Protein AF-A0A2M8P6M7-F1 (afdb_monomer)

Foldseek 3Di:
DVVCVQCVVDVPGDDDFDDPVCAAPVLLVQLLVCCQVVVDLDLVVSLQVQQVVPDPVSRHHPDPVSSVVSVVSSCCRRVVDDDDPDDDDDDDDDDPDDDPVDPDDDDQDFDDDPVDPPPDRPRPDD

Mean predicted aligned error: 7.1 Å

Radius of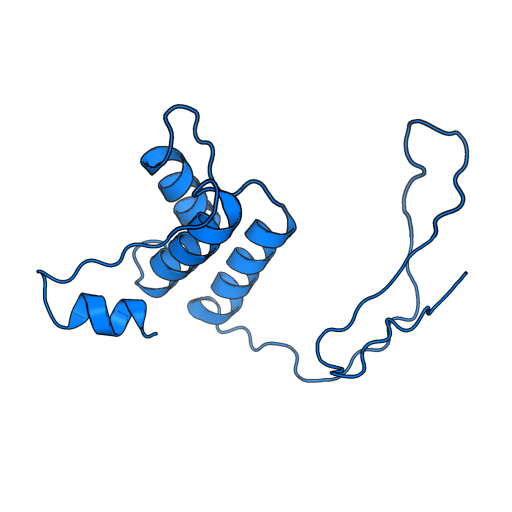 gyration: 19.15 Å; Cα contacts (8 Å, |Δi|>4): 108; chains: 1; bounding box: 36×40×53 Å

Secondary structure (DSSP, 8-state):
-HHHHHHHH-TT-------SSSSHHHHHHHHHHHHHTTS-SSHHHHHHHHHHHH-TT------HHHHHHHHHHHHHHTS-PPPP-S---------SS--TT-S----------SS--SS-------

Structure (mmCIF, N/CA/C/O backbone):
data_AF-A0A2M8P6M7-F1
#
_entry.id   AF-A0A2M8P6M7-F1
#
loop_
_atom_site.group_PDB
_atom_site.id
_atom_site.type_symbol
_atom_site.label_atom_id
_atom_site.label_alt_id
_atom_site.label_comp_id
_atom_site.label_asym_id
_atom_site.label_entity_id
_atom_site.label_seq_id
_atom_site.pdbx_PDB_ins_code
_atom_site.Cartn_x
_atom_site.Cartn_y
_atom_site.Cartn_z
_atom_site.occupancy
_atom_site.B_iso_or_equiv
_atom_site.auth_seq_id
_atom_site.auth_comp_id
_atom_site.auth_asym_id
_atom_site.auth_atom_id
_atom_site.pdbx_PDB_model_num
ATOM 1 N N . MET A 1 1 ? -8.102 -10.777 8.580 1.00 63.44 1 MET A N 1
ATOM 2 C CA . MET A 1 1 ? -9.281 -10.838 9.477 1.00 63.44 1 MET A CA 1
ATOM 3 C C . MET A 1 1 ? -8.879 -10.741 10.948 1.00 63.44 1 MET A C 1
ATOM 5 O O . MET A 1 1 ? -9.688 -10.278 11.738 1.00 63.44 1 MET A O 1
ATOM 9 N N . ASP A 1 2 ? -7.647 -11.097 11.322 1.00 89.81 2 ASP A N 1
ATOM 10 C CA . ASP A 1 2 ? -7.238 -11.190 12.736 1.00 89.81 2 ASP A CA 1
ATOM 11 C C . ASP A 1 2 ? -7.185 -9.840 13.455 1.00 89.81 2 ASP A C 1
ATOM 13 O O . ASP A 1 2 ? -7.662 -9.736 14.579 1.00 89.81 2 ASP A O 1
ATOM 17 N N . ILE A 1 3 ? -6.723 -8.783 12.774 1.00 94.50 3 ILE A N 1
ATOM 18 C CA . ILE A 1 3 ? -6.753 -7.408 13.307 1.00 94.50 3 ILE A CA 1
ATOM 19 C C . ILE A 1 3 ? -8.187 -7.002 13.673 1.00 94.50 3 ILE A C 1
ATOM 21 O O . ILE A 1 3 ? -8.421 -6.503 14.767 1.00 94.50 3 ILE A O 1
ATOM 25 N N . TYR A 1 4 ? -9.150 -7.246 12.777 1.00 93.75 4 TYR A N 1
ATOM 26 C CA . TYR A 1 4 ? -10.551 -6.905 13.024 1.00 93.75 4 TYR A CA 1
ATOM 27 C C . TYR A 1 4 ? -11.130 -7.721 14.174 1.00 93.75 4 TYR A C 1
ATOM 29 O O . TYR A 1 4 ? -11.680 -7.144 15.098 1.00 93.75 4 TYR A O 1
ATOM 37 N N . LYS A 1 5 ? -10.937 -9.046 14.170 1.00 95.69 5 LYS A N 1
ATOM 38 C CA . LYS A 1 5 ? -11.402 -9.915 15.260 1.00 95.69 5 LYS A CA 1
ATOM 39 C C . LYS A 1 5 ? -10.858 -9.463 16.618 1.00 95.69 5 LYS A C 1
ATOM 41 O O . LYS A 1 5 ? -11.622 -9.369 17.571 1.00 95.69 5 LYS A O 1
ATOM 46 N N . PHE A 1 6 ? -9.564 -9.148 16.694 1.00 97.06 6 PHE A N 1
ATOM 47 C CA . PHE A 1 6 ? -8.939 -8.671 17.924 1.00 97.06 6 PHE A CA 1
ATOM 48 C C . PHE A 1 6 ? -9.513 -7.321 18.370 1.00 97.06 6 PHE A C 1
ATOM 50 O O . PHE A 1 6 ? -9.892 -7.178 19.527 1.00 97.06 6 PHE A O 1
ATOM 57 N N . LEU A 1 7 ? -9.638 -6.347 17.464 1.00 96.38 7 LEU A N 1
ATOM 58 C CA . LEU A 1 7 ? -10.193 -5.029 17.792 1.00 96.38 7 LEU A CA 1
ATOM 59 C C . LEU A 1 7 ? -11.688 -5.086 18.152 1.00 96.38 7 LEU A C 1
ATOM 61 O O . LEU A 1 7 ? -12.132 -4.348 19.022 1.00 96.38 7 LEU A O 1
ATOM 65 N N . SER A 1 8 ? -12.460 -5.981 17.532 1.00 95.50 8 SER A N 1
ATOM 66 C CA . SER A 1 8 ? -13.889 -6.161 17.816 1.00 95.50 8 SER A CA 1
ATOM 67 C C . SER A 1 8 ? -14.168 -6.908 19.121 1.00 95.50 8 SER A C 1
ATOM 69 O O . SER A 1 8 ? -15.274 -6.803 19.640 1.00 95.50 8 SER A O 1
ATOM 71 N N . ALA A 1 9 ? -13.201 -7.651 19.665 1.00 97.31 9 ALA A N 1
ATOM 72 C CA . ALA A 1 9 ? -13.397 -8.415 20.897 1.00 97.31 9 ALA A CA 1
ATOM 73 C C . ALA A 1 9 ? -13.525 -7.527 22.150 1.00 97.31 9 ALA A C 1
ATOM 75 O O . ALA A 1 9 ? -14.130 -7.939 23.136 1.00 97.31 9 ALA A O 1
ATOM 76 N N . SER A 1 10 ? -12.953 -6.321 22.139 1.00 97.62 10 SER A N 1
ATOM 77 C CA . SER A 1 10 ? -13.067 -5.362 23.240 1.00 97.62 10 SER A CA 1
ATOM 78 C C . SER A 1 10 ? -12.702 -3.960 22.772 1.00 97.62 10 SER A C 1
ATOM 80 O O . SER A 1 10 ? -11.691 -3.769 22.103 1.00 97.62 10 SER A O 1
ATOM 82 N N . GLN A 1 11 ? -13.455 -2.954 23.220 1.00 95.62 11 GLN A N 1
ATOM 83 C CA . GLN A 1 11 ? -13.162 -1.544 22.935 1.00 95.62 11 GLN A CA 1
ATOM 84 C C . GLN A 1 11 ? -11.820 -1.071 23.529 1.00 95.62 11 GLN A C 1
ATOM 86 O O . GLN A 1 11 ? -11.288 -0.045 23.116 1.00 95.62 11 GLN A O 1
ATOM 91 N N . LYS A 1 12 ? -11.256 -1.818 24.489 1.00 97.31 12 LYS A N 1
ATOM 92 C CA . LYS A 1 12 ? -9.935 -1.537 25.074 1.00 97.31 12 LYS A CA 1
ATOM 93 C C . LYS A 1 12 ? -8.777 -2.111 24.252 1.00 97.31 12 LYS A C 1
ATOM 95 O O . LYS A 1 12 ? -7.624 -1.810 24.551 1.00 97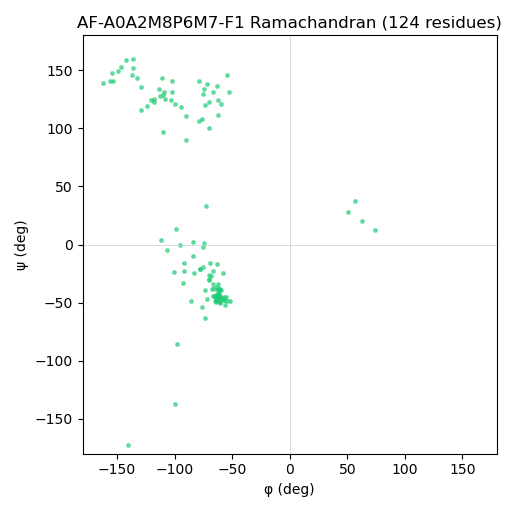.31 12 LYS A O 1
ATOM 100 N N . ASN A 1 13 ? -9.055 -2.950 23.255 1.00 97.94 13 ASN A N 1
ATOM 101 C CA . ASN A 1 13 ? -8.012 -3.599 22.473 1.00 97.94 13 ASN A CA 1
ATOM 102 C C . ASN A 1 13 ? -7.363 -2.607 21.505 1.00 97.94 13 ASN A C 1
ATOM 104 O O . ASN A 1 13 ? -8.038 -1.867 20.793 1.00 97.94 13 ASN A O 1
ATOM 108 N N . VAL A 1 14 ? -6.030 -2.625 21.455 1.00 97.12 14 VAL A N 1
ATOM 109 C CA . VAL A 1 14 ? -5.226 -1.744 20.601 1.00 97.12 14 VAL A CA 1
ATOM 110 C C . VAL A 1 14 ? -4.226 -2.580 19.814 1.00 97.12 14 VAL A C 1
ATOM 112 O O . VAL A 1 14 ? -3.573 -3.462 20.365 1.00 97.12 14 VAL A O 1
ATOM 115 N N . VAL A 1 15 ? -4.086 -2.286 18.520 1.00 97.00 15 VAL A N 1
ATOM 116 C CA . VAL A 1 15 ? -3.109 -2.932 17.635 1.00 97.00 15 VAL A CA 1
ATOM 117 C C . VAL A 1 15 ? -2.059 -1.913 17.214 1.00 97.00 15 VAL A C 1
ATOM 119 O O . VAL A 1 15 ? -2.392 -0.853 16.685 1.00 97.00 15 VAL A O 1
ATOM 122 N N . SER A 1 16 ? -0.785 -2.259 17.402 1.00 96.31 16 SER A N 1
ATOM 123 C CA . SER A 1 16 ? 0.350 -1.491 16.888 1.00 96.31 16 SER A CA 1
ATOM 124 C C . SER A 1 16 ? 0.927 -2.176 15.652 1.00 96.31 16 SER A C 1
ATOM 126 O O . SER A 1 16 ? 1.284 -3.351 15.693 1.00 96.31 16 SER A O 1
ATOM 128 N N . ILE A 1 17 ? 1.014 -1.445 14.539 1.00 96.56 17 ILE A N 1
ATOM 129 C CA . ILE A 1 17 ? 1.583 -1.931 13.277 1.00 96.56 17 ILE A CA 1
ATOM 130 C C . ILE A 1 17 ? 2.790 -1.064 12.959 1.00 96.56 17 ILE A C 1
ATOM 132 O O . ILE A 1 17 ? 2.659 0.149 12.796 1.00 96.56 17 ILE A O 1
ATOM 136 N N . HIS A 1 18 ? 3.960 -1.675 12.796 1.00 95.88 18 HIS A N 1
ATOM 137 C CA . HIS A 1 18 ? 5.177 -0.935 12.494 1.00 95.88 18 HIS A CA 1
ATOM 138 C C . HIS A 1 18 ? 6.007 -1.602 11.393 1.00 95.88 18 HIS A C 1
ATOM 140 O O . HIS A 1 18 ? 5.865 -2.770 11.049 1.00 95.88 18 HIS A O 1
ATOM 146 N N . CYS A 1 19 ? 6.860 -0.788 10.793 1.00 95.00 19 CYS A N 1
ATOM 147 C CA . CYS A 1 19 ? 8.010 -1.203 10.006 1.00 95.00 19 CYS A CA 1
ATOM 148 C C . CYS A 1 19 ? 9.139 -0.227 10.357 1.00 95.00 19 CYS A C 1
ATOM 150 O O . CYS A 1 19 ? 8.943 0.614 11.230 1.00 95.00 19 CYS A O 1
ATOM 152 N N . LEU A 1 20 ? 10.280 -0.273 9.666 1.00 93.31 20 LEU A N 1
ATOM 153 C CA . LEU A 1 20 ? 11.415 0.598 10.004 1.00 93.31 20 LEU A CA 1
ATOM 154 C C . LEU A 1 20 ? 11.036 2.091 10.095 1.00 93.31 20 LEU A C 1
ATOM 156 O O . LEU A 1 20 ? 11.348 2.748 11.074 1.00 93.31 20 LEU A O 1
ATOM 160 N N . ALA A 1 21 ? 10.317 2.611 9.097 1.00 91.81 21 ALA A N 1
ATOM 161 C CA . ALA A 1 21 ? 9.939 4.027 9.043 1.00 91.81 21 ALA A CA 1
ATOM 162 C C . ALA A 1 21 ? 8.452 4.287 9.338 1.00 91.81 21 ALA A C 1
ATOM 164 O O . ALA A 1 21 ? 8.012 5.430 9.288 1.00 91.81 21 ALA A O 1
ATOM 165 N N . GLY A 1 22 ? 7.631 3.247 9.517 1.00 92.44 22 GLY A N 1
ATOM 166 C CA . GLY A 1 22 ? 6.175 3.403 9.660 1.00 92.44 22 GLY A CA 1
ATOM 167 C C . GLY A 1 22 ? 5.460 4.007 8.434 1.00 92.44 22 GLY A C 1
ATOM 168 O O . GLY A 1 22 ? 4.377 4.563 8.579 1.00 92.44 22 GLY A O 1
ATOM 169 N N . LYS A 1 23 ? 6.066 3.956 7.231 1.00 94.00 23 LYS A N 1
ATOM 170 C CA . LYS A 1 23 ? 5.547 4.588 5.994 1.00 94.00 23 LYS A CA 1
ATOM 171 C C . LYS A 1 23 ? 4.794 3.615 5.094 1.00 94.00 23 LYS A C 1
ATOM 173 O O . LYS A 1 23 ? 3.577 3.512 5.156 1.00 94.00 23 LYS A O 1
ATOM 178 N N . GLY A 1 24 ? 5.539 2.913 4.240 1.00 96.69 24 GLY A N 1
ATOM 179 C CA . GLY A 1 24 ? 4.981 2.145 3.129 1.00 96.69 24 GLY A CA 1
ATOM 180 C C . GLY A 1 24 ? 4.284 0.864 3.573 1.00 96.69 24 GLY A C 1
ATOM 181 O O . GLY A 1 24 ? 3.076 0.734 3.411 1.00 96.69 24 GLY A O 1
ATOM 182 N N . ARG A 1 25 ? 5.032 -0.072 4.175 1.00 97.31 25 ARG A N 1
ATOM 183 C CA . ARG A 1 25 ? 4.505 -1.378 4.625 1.00 97.31 25 ARG A CA 1
ATOM 184 C C . ARG A 1 25 ? 3.402 -1.213 5.671 1.00 97.31 25 ARG A C 1
ATOM 186 O O . ARG A 1 25 ? 2.311 -1.738 5.494 1.00 97.31 25 ARG A O 1
ATOM 193 N N . THR A 1 26 ? 3.667 -0.405 6.697 1.00 97.25 26 THR A N 1
ATOM 194 C CA . THR A 1 26 ? 2.687 -0.054 7.736 1.00 97.25 26 THR A CA 1
ATOM 195 C C . THR A 1 26 ? 1.426 0.561 7.141 1.00 97.25 26 THR A C 1
ATOM 197 O O . THR A 1 26 ? 0.332 0.061 7.382 1.00 97.25 26 THR A O 1
ATOM 200 N N . GLY A 1 27 ? 1.573 1.591 6.302 1.00 97.50 27 GLY A N 1
ATOM 201 C CA . GLY A 1 27 ? 0.436 2.240 5.661 1.00 97.50 27 GLY A CA 1
ATOM 202 C C . GLY A 1 27 ? -0.346 1.312 4.742 1.00 97.50 27 GLY A C 1
ATOM 203 O O . GLY A 1 27 ? -1.563 1.412 4.694 1.00 97.50 27 GLY A O 1
ATOM 204 N N . THR A 1 28 ? 0.320 0.371 4.068 1.00 98.12 28 THR A N 1
ATOM 205 C CA . THR A 1 28 ? -0.345 -0.627 3.214 1.00 98.12 28 THR A CA 1
ATOM 206 C C . THR A 1 28 ? -1.310 -1.479 4.031 1.00 98.12 28 THR A C 1
ATOM 208 O O . THR A 1 28 ? -2.481 -1.580 3.675 1.00 98.12 28 THR A O 1
ATOM 211 N N . VAL A 1 29 ? -0.850 -2.032 5.158 1.00 97.69 29 VAL A N 1
ATOM 212 C CA . VAL A 1 29 ? -1.694 -2.856 6.037 1.00 97.69 29 VAL A CA 1
ATOM 213 C C . VAL A 1 29 ? -2.827 -2.027 6.642 1.00 97.69 29 VAL A C 1
ATOM 215 O O . VAL A 1 29 ? -3.974 -2.466 6.620 1.00 97.69 29 VAL A O 1
ATOM 218 N N . ILE A 1 30 ? -2.533 -0.814 7.124 1.00 97.50 30 ILE A N 1
ATOM 219 C CA . ILE A 1 30 ? -3.543 0.077 7.714 1.00 97.50 30 ILE A CA 1
ATOM 220 C C . ILE A 1 30 ? -4.609 0.465 6.682 1.00 97.50 30 ILE A C 1
ATOM 222 O O . ILE A 1 30 ? -5.792 0.382 6.986 1.00 97.50 30 ILE A O 1
ATOM 226 N N . CYS A 1 31 ? -4.230 0.829 5.454 1.00 97.88 31 CYS A N 1
ATOM 227 C CA . CYS A 1 31 ? -5.195 1.179 4.407 1.00 97.88 31 CYS A CA 1
ATOM 228 C C . CYS A 1 31 ? -6.086 -0.013 4.036 1.00 97.88 31 CYS A C 1
ATOM 230 O O . CYS A 1 31 ? -7.298 0.149 3.928 1.00 97.88 31 CYS A O 1
ATOM 232 N N . CYS A 1 32 ? -5.518 -1.217 3.894 1.00 97.31 32 CYS A N 1
ATOM 233 C CA . CYS A 1 32 ? -6.316 -2.424 3.667 1.00 97.31 32 CYS A CA 1
ATOM 234 C C . CYS A 1 32 ? -7.264 -2.707 4.839 1.00 97.31 32 CYS A C 1
ATOM 236 O O . CYS A 1 32 ? -8.407 -3.088 4.611 1.00 97.31 32 CYS A O 1
ATOM 238 N N . TYR A 1 33 ? -6.827 -2.492 6.084 1.00 96.88 33 TYR A N 1
ATOM 239 C CA . TYR A 1 33 ? -7.693 -2.638 7.252 1.00 96.88 33 TYR A CA 1
ATOM 240 C C . TYR A 1 33 ? -8.847 -1.630 7.243 1.00 96.88 33 TYR A C 1
ATOM 242 O O . TYR A 1 33 ? -9.986 -2.025 7.446 1.00 96.88 33 TYR A O 1
ATOM 250 N N . LEU A 1 34 ? -8.571 -0.358 6.954 1.00 96.19 34 LEU A N 1
ATOM 251 C CA . LEU A 1 34 ? -9.585 0.694 6.900 1.00 96.19 34 LEU A CA 1
ATOM 252 C C . LEU A 1 34 ? -10.661 0.431 5.833 1.00 96.19 34 LEU A C 1
ATOM 254 O O . LEU A 1 34 ? -11.843 0.687 6.065 1.00 96.19 34 LEU A O 1
ATOM 258 N N . LEU A 1 35 ? -10.247 -0.108 4.682 1.00 95.94 35 LEU A N 1
ATOM 259 C CA . LEU A 1 35 ? -11.155 -0.618 3.654 1.00 95.94 35 LEU A CA 1
ATOM 260 C C . LEU A 1 35 ? -11.950 -1.816 4.183 1.00 95.94 35 LEU A C 1
ATOM 262 O O . LEU A 1 35 ? -13.171 -1.860 4.088 1.00 95.94 35 LEU A O 1
ATOM 266 N N . PHE A 1 36 ? -11.259 -2.790 4.771 1.00 95.12 36 PHE A N 1
ATOM 267 C CA . PHE A 1 36 ? -11.869 -4.009 5.287 1.00 95.12 36 PHE A CA 1
ATOM 268 C C . PHE A 1 36 ? -12.967 -3.726 6.322 1.00 95.12 36 PHE A C 1
ATOM 270 O O . PHE A 1 36 ? -14.044 -4.315 6.253 1.00 95.12 36 PHE A O 1
ATOM 277 N N . SER A 1 37 ? -12.698 -2.816 7.260 1.00 93.88 37 SER A N 1
ATOM 278 C CA . SER A 1 37 ? -13.603 -2.435 8.345 1.00 93.88 37 SER A CA 1
ATOM 279 C C . SER A 1 37 ? -14.755 -1.532 7.897 1.00 93.88 37 SER A C 1
ATOM 281 O O . SER A 1 37 ? -15.571 -1.151 8.729 1.00 93.88 37 SER A O 1
ATOM 283 N N . GLY A 1 38 ? -14.810 -1.150 6.617 1.00 92.94 38 GLY A N 1
ATOM 284 C CA . GLY A 1 38 ? -15.859 -0.290 6.073 1.00 92.94 38 GLY A CA 1
ATOM 285 C C . GLY A 1 38 ? -15.749 1.185 6.465 1.00 92.94 38 GLY A C 1
ATOM 286 O O . GLY A 1 38 ? -16.695 1.926 6.227 1.00 92.94 38 GLY A O 1
ATOM 287 N N . LEU A 1 39 ? -14.621 1.636 7.038 1.00 94.50 39 LEU A N 1
ATOM 288 C CA . LEU A 1 39 ? -14.437 3.062 7.357 1.00 94.50 39 LEU A CA 1
ATOM 289 C C . LEU A 1 39 ? -14.273 3.911 6.090 1.00 94.50 39 LEU A C 1
ATOM 291 O O . LEU A 1 39 ? -14.651 5.078 6.081 1.00 94.50 39 LEU A O 1
ATOM 295 N N . PHE A 1 40 ? -13.716 3.328 5.027 1.00 96.25 40 PHE A N 1
ATOM 296 C CA . PHE A 1 40 ? -13.642 3.946 3.707 1.00 96.25 40 PHE A CA 1
ATOM 297 C C . PHE A 1 40 ? -14.094 2.954 2.639 1.00 96.25 40 PHE A C 1
ATOM 299 O O . PHE A 1 40 ? -13.802 1.761 2.732 1.00 96.25 40 PHE A O 1
ATOM 306 N N . ALA A 1 41 ? -14.783 3.462 1.618 1.00 9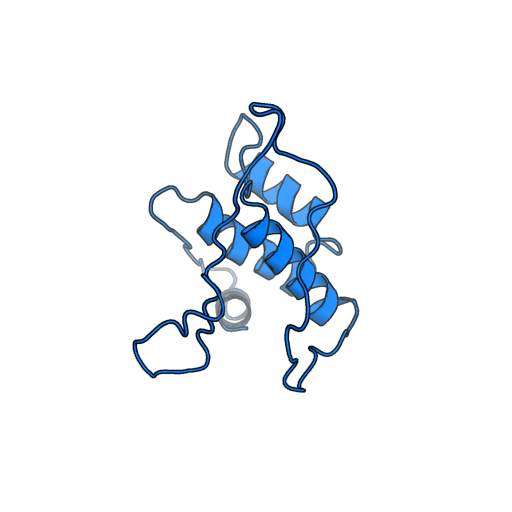1.50 41 ALA A N 1
ATOM 307 C CA . ALA A 1 41 ? -15.290 2.667 0.501 1.00 91.50 41 ALA A CA 1
ATOM 308 C C . ALA A 1 41 ? -14.311 2.595 -0.684 1.00 91.50 41 ALA A C 1
ATOM 310 O O . ALA A 1 41 ? -14.466 1.742 -1.558 1.00 91.50 41 ALA A O 1
ATOM 311 N N . ASP A 1 42 ? -13.306 3.477 -0.719 1.00 95.62 42 ASP A N 1
ATOM 312 C CA . ASP A 1 42 ? -12.347 3.566 -1.812 1.00 95.62 42 ASP A CA 1
ATOM 313 C C . ASP A 1 42 ? -10.896 3.719 -1.330 1.00 95.62 42 ASP A C 1
ATOM 315 O O . ASP A 1 42 ? -10.583 4.237 -0.250 1.00 95.62 42 ASP A O 1
ATOM 319 N N . LYS A 1 43 ? -9.991 3.234 -2.177 1.00 96.81 43 LYS A N 1
ATOM 320 C CA . LYS A 1 43 ? -8.549 3.183 -1.946 1.00 96.81 43 LYS A CA 1
ATOM 321 C C . LYS A 1 43 ? -7.934 4.572 -1.737 1.00 96.81 43 LYS A C 1
ATOM 323 O O . LYS A 1 43 ? -7.009 4.692 -0.934 1.00 96.81 43 LYS A O 1
ATOM 328 N N . GLU A 1 44 ? -8.377 5.598 -2.464 1.00 97.44 44 GLU A N 1
ATOM 329 C CA . GLU A 1 44 ? -7.756 6.928 -2.393 1.00 97.44 44 GLU A CA 1
ATOM 330 C C . GLU A 1 44 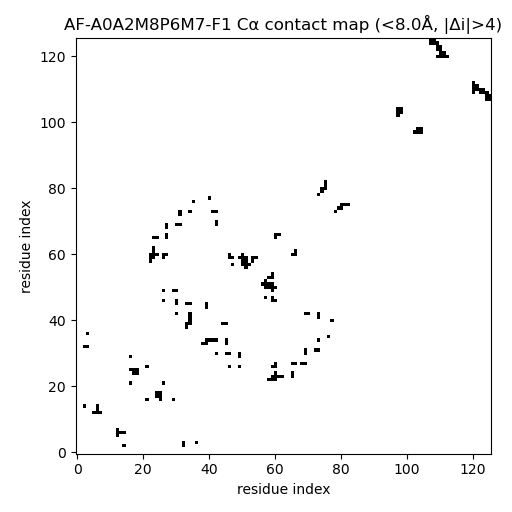? -8.111 7.641 -1.084 1.00 97.44 44 GLU A C 1
ATOM 332 O O . GLU A 1 44 ? -7.221 8.207 -0.445 1.00 97.44 44 GLU A O 1
ATOM 337 N N . SER A 1 45 ? -9.352 7.513 -0.612 1.00 97.44 45 SER A N 1
ATOM 338 C CA . SER A 1 45 ? -9.775 8.031 0.693 1.00 97.44 45 SER A CA 1
ATOM 339 C C . SER A 1 45 ? -8.987 7.401 1.844 1.00 97.44 45 SER A C 1
ATOM 341 O O . SER A 1 45 ? -8.461 8.120 2.697 1.00 97.44 45 SER A O 1
ATOM 343 N N . ALA A 1 46 ? -8.809 6.074 1.837 1.00 97.88 46 ALA A N 1
ATOM 344 C CA . ALA A 1 46 ? -8.014 5.378 2.854 1.00 97.88 46 ALA A CA 1
ATOM 345 C C . ALA A 1 46 ? -6.535 5.821 2.845 1.00 97.88 46 ALA A C 1
ATOM 347 O O . ALA A 1 46 ? -5.938 6.058 3.900 1.00 97.88 46 ALA A O 1
ATOM 348 N N . LEU A 1 47 ? -5.949 5.972 1.651 1.00 98.06 47 LEU A N 1
ATOM 349 C CA . LEU A 1 47 ? -4.571 6.434 1.468 1.00 98.06 47 LEU A CA 1
ATOM 350 C C . LEU A 1 47 ? -4.366 7.862 1.974 1.00 98.06 47 LEU A C 1
ATOM 352 O O . LEU A 1 47 ? -3.383 8.124 2.674 1.00 98.06 47 LEU A O 1
ATOM 356 N N . ASN A 1 48 ? -5.280 8.768 1.625 1.00 97.31 48 ASN A N 1
ATOM 357 C CA . ASN A 1 48 ? -5.220 10.159 2.048 1.00 97.31 48 ASN A CA 1
ATOM 358 C C . ASN A 1 48 ? -5.406 10.277 3.565 1.00 97.31 48 ASN A C 1
ATOM 360 O O . ASN A 1 48 ? -4.619 10.942 4.233 1.00 97.31 48 ASN A O 1
ATOM 364 N N . PHE A 1 49 ? -6.376 9.559 4.135 1.00 97.75 49 PHE A N 1
ATOM 365 C CA . PHE A 1 49 ? -6.588 9.538 5.580 1.00 97.75 49 PHE A CA 1
ATOM 366 C C . PHE A 1 49 ? -5.338 9.082 6.341 1.00 97.75 49 PHE A C 1
ATOM 368 O O . PHE A 1 49 ? -4.900 9.754 7.277 1.00 97.75 49 PHE A O 1
ATOM 375 N N . PHE A 1 50 ? -4.715 7.976 5.916 1.00 97.69 50 PHE A N 1
ATOM 376 C CA . PHE A 1 50 ? -3.477 7.506 6.536 1.00 97.69 50 PHE A CA 1
ATOM 377 C C . PHE A 1 50 ? -2.360 8.553 6.435 1.00 97.69 50 PHE A C 1
ATOM 379 O O . PHE A 1 50 ? -1.685 8.832 7.425 1.00 97.69 50 PHE A O 1
ATOM 386 N N . ALA A 1 51 ? -2.170 9.147 5.255 1.00 97.00 51 ALA A N 1
ATOM 387 C CA . ALA A 1 51 ? -1.131 10.138 5.005 1.00 97.00 51 ALA A CA 1
ATOM 388 C C . ALA A 1 51 ? -1.274 11.387 5.896 1.00 97.00 51 ALA A C 1
ATOM 390 O O . ALA A 1 51 ? -0.283 11.809 6.509 1.00 97.00 51 ALA A O 1
ATOM 391 N N . MET A 1 52 ? -2.503 11.901 6.028 1.00 96.69 52 MET A N 1
ATOM 392 C CA . MET A 1 52 ? -2.839 13.050 6.871 1.00 96.69 52 MET A CA 1
ATOM 393 C C . MET A 1 52 ? -2.656 12.726 8.352 1.00 96.69 52 MET A C 1
ATOM 395 O O . MET A 1 52 ? -2.073 13.507 9.100 1.00 96.69 52 MET A O 1
ATOM 399 N N . ARG A 1 53 ? -3.119 11.549 8.796 1.00 95.69 53 ARG A N 1
ATOM 400 C CA . ARG A 1 53 ? -3.062 11.182 10.217 1.00 95.69 53 ARG A CA 1
ATOM 401 C C . ARG A 1 53 ? -1.641 10.915 10.698 1.00 95.69 53 ARG A C 1
ATOM 403 O O . ARG A 1 53 ? -1.338 11.131 11.870 1.00 95.69 53 ARG A O 1
ATOM 410 N N . ARG A 1 54 ? -0.789 10.424 9.802 1.00 94.12 54 ARG A N 1
ATOM 411 C CA . ARG A 1 54 ? 0.559 9.957 10.114 1.00 94.12 54 ARG A CA 1
ATOM 412 C C . ARG A 1 54 ? 1.632 11.038 9.967 1.00 94.12 54 ARG A C 1
ATOM 414 O O . ARG A 1 54 ? 2.700 10.894 10.555 1.00 94.12 54 ARG A O 1
ATOM 421 N N . SER A 1 55 ? 1.408 12.096 9.184 1.00 91.38 55 SER A N 1
ATOM 422 C CA . SER A 1 55 ? 2.424 13.138 8.966 1.00 91.38 55 SER A CA 1
ATOM 423 C C . SER A 1 55 ? 1.834 14.497 8.591 1.00 91.38 55 SER A C 1
ATOM 425 O O . SER A 1 55 ? 0.856 14.570 7.855 1.00 91.38 55 SER A O 1
ATOM 427 N N . ARG A 1 56 ? 2.506 15.583 9.001 1.00 85.75 56 ARG A N 1
ATOM 428 C CA . ARG A 1 56 ? 2.102 16.969 8.684 1.00 85.75 56 ARG A CA 1
ATOM 429 C C . ARG A 1 56 ? 2.208 17.317 7.193 1.00 85.75 56 ARG A C 1
ATOM 431 O O . ARG A 1 56 ? 1.527 18.222 6.736 1.00 85.75 56 ARG A O 1
ATOM 438 N N . HIS A 1 57 ? 3.040 16.594 6.441 1.00 88.12 57 HIS A N 1
ATOM 439 C CA . HIS A 1 57 ? 3.288 16.827 5.010 1.00 88.12 57 HIS A CA 1
ATOM 440 C C . HIS A 1 57 ? 2.493 15.890 4.086 1.00 88.12 57 HIS A C 1
ATOM 442 O O . HIS A 1 57 ? 2.813 15.771 2.906 1.00 88.12 57 HIS A O 1
ATOM 448 N N . ASN A 1 58 ? 1.490 15.181 4.615 1.00 85.31 58 ASN A N 1
ATOM 449 C CA . ASN A 1 58 ? 0.683 14.213 3.868 1.00 85.31 58 ASN A CA 1
ATOM 450 C C . ASN A 1 58 ? 1.509 13.087 3.196 1.00 85.31 58 ASN A C 1
ATOM 452 O O . ASN A 1 58 ? 1.236 12.621 2.089 1.00 85.31 58 ASN A O 1
ATOM 456 N N . TRP A 1 59 ? 2.561 12.626 3.873 1.00 89.31 59 TRP A N 1
ATOM 457 C CA . TRP A 1 59 ? 3.430 11.531 3.449 1.00 89.31 59 TRP A CA 1
ATOM 458 C C . TRP A 1 59 ? 2.933 10.172 3.954 1.00 89.31 59 TRP A C 1
ATOM 460 O O . TRP A 1 59 ? 3.348 9.660 5.000 1.00 89.31 59 TRP A O 1
ATOM 470 N N . GLY A 1 60 ? 2.094 9.534 3.143 1.00 93.94 60 GLY A N 1
ATOM 471 C CA . GLY A 1 60 ? 1.628 8.164 3.356 1.00 93.94 60 GLY A CA 1
ATOM 472 C C . GLY A 1 60 ? 2.373 7.128 2.515 1.00 93.94 60 GLY A C 1
ATOM 473 O O . GLY A 1 60 ? 3.599 7.152 2.369 1.00 93.94 60 GLY A O 1
ATOM 474 N N . VAL A 1 61 ? 1.607 6.199 1.948 1.00 96.88 61 VAL A N 1
ATOM 475 C CA . VAL A 1 61 ? 2.109 5.164 1.040 1.00 96.88 61 VAL A CA 1
ATOM 476 C C . VAL A 1 61 ? 2.372 5.777 -0.337 1.00 96.88 61 VAL A C 1
ATOM 478 O O . VAL A 1 61 ? 1.444 6.101 -1.081 1.00 96.88 61 VAL A O 1
ATOM 481 N N . THR A 1 62 ? 3.650 5.933 -0.678 1.00 94.88 62 THR A N 1
ATOM 482 C CA . THR A 1 62 ? 4.094 6.526 -1.951 1.00 94.88 62 THR A CA 1
ATOM 483 C C . THR A 1 62 ? 4.522 5.483 -2.980 1.00 94.88 62 THR A C 1
ATOM 485 O O . THR A 1 62 ? 4.471 5.755 -4.174 1.00 94.88 62 THR A O 1
ATOM 488 N N . GLY A 1 63 ? 4.927 4.284 -2.544 1.00 96.31 63 GLY A N 1
ATOM 489 C CA . GLY A 1 63 ? 5.389 3.229 -3.444 1.00 96.31 63 GLY A CA 1
ATOM 490 C C . GLY A 1 63 ? 4.277 2.779 -4.403 1.00 96.31 63 GLY A C 1
ATOM 491 O O . GLY A 1 63 ? 3.217 2.359 -3.927 1.00 96.31 63 GLY A O 1
ATOM 492 N N . PRO A 1 64 ? 4.482 2.815 -5.733 1.00 96.75 64 PRO A N 1
ATOM 493 C CA . PRO A 1 64 ? 3.430 2.482 -6.694 1.00 96.75 64 PRO A CA 1
ATOM 494 C C . PRO A 1 64 ? 2.969 1.024 -6.577 1.00 96.75 64 PRO A C 1
ATOM 496 O O . PRO A 1 64 ? 1.776 0.751 -6.685 1.00 96.75 64 PRO A O 1
ATOM 499 N N . SER A 1 65 ? 3.880 0.088 -6.285 1.00 97.12 65 SER A N 1
ATOM 500 C CA . SER A 1 65 ? 3.543 -1.319 -6.025 1.00 97.12 65 SER A CA 1
ATOM 501 C C . SER A 1 65 ? 2.674 -1.483 -4.775 1.00 97.12 65 SER A C 1
ATOM 503 O O . SER A 1 65 ? 1.665 -2.179 -4.815 1.00 97.12 65 SER A O 1
ATOM 505 N N . GLN A 1 66 ? 2.997 -0.781 -3.688 1.00 97.88 66 GLN A N 1
ATOM 506 C CA . GLN A 1 66 ? 2.206 -0.789 -2.453 1.00 97.88 66 GLN A CA 1
ATOM 507 C C . GLN A 1 66 ? 0.796 -0.230 -2.688 1.00 97.88 66 GLN A C 1
ATOM 509 O O . GLN A 1 66 ? -0.190 -0.880 -2.350 1.00 97.88 66 GLN A O 1
ATOM 514 N N . ARG A 1 67 ? 0.682 0.928 -3.355 1.00 98.19 67 ARG A N 1
ATOM 515 C CA . ARG A 1 67 ? -0.616 1.521 -3.732 1.00 98.19 67 ARG A CA 1
ATOM 516 C C . ARG A 1 67 ? -1.430 0.592 -4.636 1.00 98.19 67 ARG A C 1
ATOM 518 O O . ARG A 1 67 ? -2.643 0.485 -4.468 1.00 98.19 67 ARG A O 1
ATOM 525 N N . ARG A 1 68 ? -0.774 -0.105 -5.571 1.00 97.62 68 ARG A N 1
ATOM 526 C CA . ARG A 1 68 ? -1.408 -1.110 -6.438 1.00 97.62 68 ARG A CA 1
ATOM 527 C C . ARG A 1 68 ? -2.012 -2.252 -5.623 1.00 97.62 68 ARG A C 1
ATOM 529 O O . ARG A 1 68 ? -3.162 -2.598 -5.864 1.00 97.62 68 ARG A O 1
ATOM 536 N N . TYR A 1 69 ? -1.286 -2.783 -4.639 1.00 97.19 69 TYR A N 1
ATOM 537 C CA . TYR A 1 69 ? -1.787 -3.853 -3.769 1.00 97.19 69 TYR A CA 1
ATOM 538 C C . TYR A 1 69 ? -3.017 -3.436 -2.954 1.00 97.19 69 TYR A C 1
ATOM 540 O O . TYR A 1 69 ? -3.960 -4.214 -2.846 1.00 97.19 69 TYR A O 1
ATOM 548 N N . ILE A 1 70 ? -3.061 -2.200 -2.451 1.00 97.94 70 ILE A N 1
ATOM 549 C CA . ILE A 1 70 ? -4.257 -1.676 -1.764 1.00 97.94 70 ILE A CA 1
ATOM 550 C C . ILE A 1 70 ? -5.439 -1.607 -2.747 1.00 97.94 70 ILE A C 1
ATOM 552 O O . ILE A 1 70 ? -6.561 -1.965 -2.403 1.00 97.94 70 ILE A O 1
ATOM 556 N N . GLY A 1 71 ? -5.191 -1.223 -4.003 1.00 97.31 71 GLY A N 1
ATOM 557 C CA . GLY A 1 71 ? -6.210 -1.254 -5.057 1.00 97.31 71 GLY A CA 1
ATOM 558 C C . GLY A 1 71 ? -6.681 -2.667 -5.418 1.00 97.31 71 GLY A C 1
ATOM 559 O O . GLY A 1 71 ? -7.865 -2.877 -5.664 1.00 97.31 71 GLY A O 1
ATOM 560 N N . TYR A 1 72 ? -5.789 -3.660 -5.420 1.00 96.38 72 TYR A N 1
ATOM 561 C CA . TYR A 1 72 ? -6.189 -5.062 -5.561 1.00 96.38 72 TYR A CA 1
ATOM 562 C C . TYR A 1 72 ? -7.087 -5.495 -4.404 1.00 96.38 72 TYR A C 1
ATOM 564 O O . TYR A 1 72 ? -8.124 -6.112 -4.642 1.00 96.38 72 TYR A O 1
ATOM 572 N N . PHE A 1 73 ? -6.735 -5.111 -3.177 1.00 96.25 73 PHE A N 1
ATOM 573 C CA . PHE A 1 73 ? -7.542 -5.396 -1.999 1.00 96.25 73 PHE A CA 1
ATOM 574 C C . PHE A 1 73 ? -8.944 -4.777 -2.094 1.00 96.25 73 PHE A C 1
ATOM 576 O O . PHE A 1 73 ? -9.924 -5.486 -1.894 1.00 96.25 73 PHE A O 1
ATOM 583 N N . GLU A 1 74 ? -9.059 -3.502 -2.484 1.00 96.12 74 GLU A N 1
ATOM 584 C CA . GLU A 1 74 ? -10.349 -2.841 -2.743 1.00 96.12 74 GLU A CA 1
ATOM 585 C C . GLU A 1 74 ? -11.193 -3.629 -3.760 1.00 96.12 74 GLU A C 1
ATOM 587 O O . GLU A 1 74 ? -12.366 -3.918 -3.519 1.00 96.12 74 GLU A O 1
ATOM 592 N N . ARG A 1 75 ? -10.596 -4.024 -4.893 1.00 95.00 75 ARG A N 1
ATOM 593 C CA . ARG A 1 75 ? -11.300 -4.778 -5.942 1.00 95.00 75 ARG A CA 1
ATOM 594 C C . ARG A 1 75 ? -11.811 -6.130 -5.445 1.00 95.00 75 ARG A C 1
ATOM 596 O O . ARG A 1 75 ? -12.933 -6.509 -5.768 1.00 95.00 75 ARG A O 1
ATOM 603 N N . ILE A 1 76 ? -11.003 -6.853 -4.678 1.00 93.81 76 ILE A N 1
ATOM 604 C CA . ILE A 1 76 ? -11.374 -8.176 -4.167 1.00 93.81 76 ILE A CA 1
ATOM 605 C C . ILE A 1 76 ? -12.432 -8.048 -3.068 1.00 93.81 76 ILE A C 1
ATOM 607 O O . ILE A 1 76 ? -13.440 -8.753 -3.088 1.00 93.81 76 ILE A O 1
ATOM 611 N N . TRP A 1 77 ? -12.221 -7.139 -2.116 1.00 90.31 77 TRP A N 1
ATOM 612 C CA . TRP A 1 77 ? -13.067 -7.023 -0.934 1.00 90.31 77 TRP A CA 1
ATOM 613 C C . TRP A 1 77 ? -14.404 -6.343 -1.232 1.00 90.31 77 TRP A C 1
ATOM 615 O O . TRP A 1 77 ? -15.454 -6.929 -0.970 1.00 90.31 77 TRP A O 1
ATOM 625 N N . PHE A 1 78 ? -14.374 -5.145 -1.823 1.00 86.50 78 PHE A N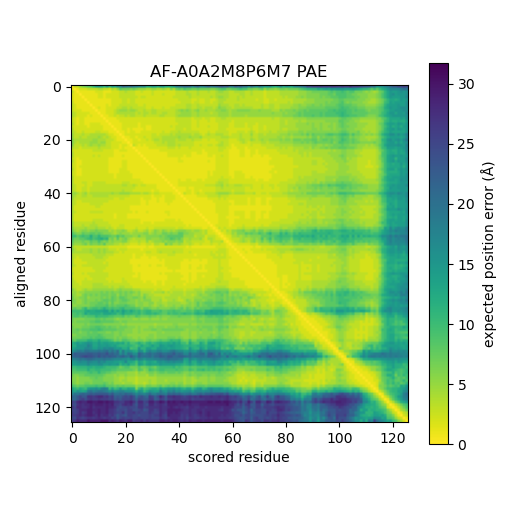 1
ATOM 626 C CA . PHE A 1 78 ? -15.578 -4.359 -2.096 1.00 86.50 78 PHE A CA 1
ATOM 627 C C . PHE A 1 78 ? -16.230 -4.738 -3.418 1.00 86.50 78 PHE A C 1
ATOM 629 O O . PHE A 1 78 ? -17.430 -4.993 -3.463 1.00 86.50 78 PHE A O 1
ATOM 636 N N . LYS A 1 79 ? -15.444 -4.818 -4.498 1.00 85.44 79 LYS A N 1
ATOM 637 C CA . LYS A 1 79 ? -15.984 -5.076 -5.847 1.00 85.44 79 LYS A CA 1
ATOM 638 C C . LYS A 1 79 ? -16.199 -6.567 -6.13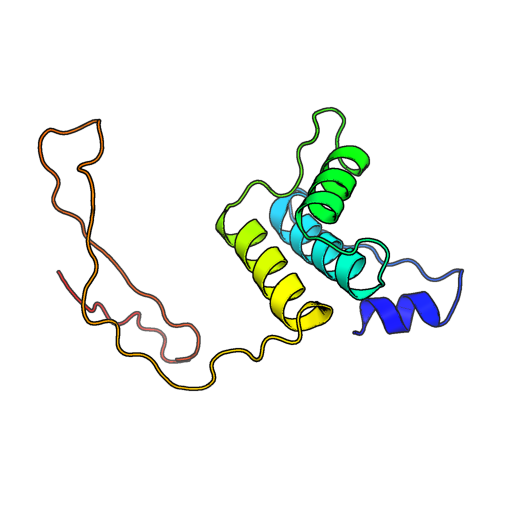0 1.00 85.44 79 LYS A C 1
ATOM 640 O O . LYS A 1 79 ? -16.576 -6.918 -7.242 1.00 85.44 79 LYS A O 1
ATOM 645 N N . ARG A 1 80 ? -15.936 -7.438 -5.142 1.00 90.69 80 ARG A N 1
ATOM 646 C CA . ARG A 1 80 ? -16.077 -8.906 -5.212 1.00 90.69 80 ARG A CA 1
ATOM 647 C C . ARG A 1 80 ? -15.394 -9.528 -6.437 1.00 90.69 80 ARG A C 1
ATOM 649 O O . ARG A 1 80 ? -15.790 -10.593 -6.909 1.00 90.69 80 ARG A O 1
ATOM 656 N N . VAL A 1 81 ? -14.343 -8.878 -6.940 1.00 93.75 81 VAL A N 1
ATOM 657 C CA . VAL A 1 81 ? -13.561 -9.374 -8.072 1.00 93.75 81 VAL A CA 1
ATOM 658 C C . VAL A 1 81 ? -12.781 -10.592 -7.606 1.00 93.75 81 VAL A C 1
ATOM 660 O O . VAL A 1 81 ? -11.984 -10.510 -6.671 1.00 93.75 81 VAL A O 1
ATOM 663 N N . ARG A 1 82 ? -12.985 -11.727 -8.272 1.00 92.19 82 ARG A N 1
ATOM 664 C CA . ARG A 1 82 ? -12.209 -12.934 -7.991 1.00 92.19 82 ARG A CA 1
ATOM 665 C C . ARG A 1 82 ? -10.805 -12.787 -8.584 1.00 92.19 82 ARG A C 1
ATOM 667 O O . ARG A 1 82 ? -10.694 -12.432 -9.760 1.00 92.19 82 ARG A O 1
ATOM 674 N N . PRO A 1 83 ? -9.740 -13.044 -7.805 1.00 89.38 83 PRO A N 1
ATOM 675 C CA . PRO A 1 83 ? -8.398 -13.150 -8.354 1.00 89.38 83 PRO A CA 1
ATOM 676 C C . PRO A 1 83 ? -8.355 -14.176 -9.485 1.00 89.38 83 PRO A C 1
ATOM 678 O O . PRO A 1 83 ? -9.064 -15.186 -9.458 1.00 89.38 83 PRO A O 1
ATOM 681 N N . HIS A 1 84 ? -7.517 -13.910 -10.482 1.00 85.69 84 HIS A N 1
ATOM 682 C CA . HIS A 1 84 ? -7.250 -14.889 -11.522 1.00 85.69 84 HIS A CA 1
ATOM 683 C C . HIS A 1 84 ? -6.508 -16.082 -10.906 1.00 85.69 84 HIS A C 1
ATOM 685 O O . HIS A 1 84 ? -5.557 -15.883 -10.154 1.00 85.69 84 HIS A O 1
ATOM 691 N N . HIS A 1 85 ? -6.974 -17.298 -11.186 1.00 82.81 85 HIS A N 1
ATOM 692 C CA . HIS A 1 85 ? -6.468 -18.538 -10.583 1.00 82.81 85 HIS A CA 1
ATOM 693 C C . HIS A 1 85 ? -5.739 -19.434 -11.593 1.00 82.81 85 HIS A C 1
ATOM 695 O O . HIS A 1 85 ? -5.352 -20.548 -11.254 1.00 82.81 85 HIS A O 1
ATOM 701 N N . THR A 1 86 ? -5.576 -18.972 -12.832 1.00 85.31 86 THR A N 1
ATOM 702 C CA . THR A 1 86 ? -4.900 -19.719 -13.893 1.00 85.31 86 THR A CA 1
ATOM 703 C C . THR A 1 86 ? -3.487 -19.182 -14.079 1.00 85.31 86 THR A C 1
ATOM 705 O O . THR A 1 86 ? -3.256 -17.972 -14.006 1.00 85.31 86 THR A O 1
ATOM 708 N N . SER A 1 87 ? -2.537 -20.084 -14.319 1.00 85.19 87 SER A N 1
ATOM 709 C CA . SER A 1 87 ? -1.172 -19.714 -14.684 1.00 85.19 87 SER A CA 1
ATOM 710 C C . SER A 1 87 ? -1.167 -18.966 -16.015 1.00 85.19 87 SER A C 1
ATOM 712 O O . SER A 1 87 ? -1.840 -19.362 -16.967 1.00 85.19 87 SER A O 1
ATOM 714 N N . LEU A 1 88 ? -0.395 -17.885 -16.079 1.00 87.38 88 LEU A N 1
ATOM 715 C CA . LEU A 1 88 ? -0.237 -17.068 -17.277 1.00 87.38 88 LEU A CA 1
ATOM 716 C C . LEU A 1 88 ? 1.178 -17.224 -17.828 1.00 87.38 88 LEU A C 1
ATOM 718 O O . LEU A 1 88 ? 2.140 -17.294 -17.067 1.00 87.38 88 LEU A O 1
ATOM 722 N N . ILE A 1 89 ? 1.301 -17.223 -19.154 1.00 88.88 89 ILE A N 1
ATOM 723 C CA . ILE A 1 89 ? 2.591 -17.220 -19.848 1.00 88.88 89 ILE A CA 1
ATOM 724 C C . ILE A 1 89 ? 2.885 -15.787 -20.286 1.00 88.88 89 ILE A C 1
ATOM 726 O O . ILE A 1 89 ? 2.114 -15.188 -21.039 1.00 88.88 89 ILE A O 1
ATOM 730 N N . LEU A 1 90 ? 4.003 -15.226 -19.824 1.00 89.94 90 LEU A N 1
ATOM 731 C CA . LEU A 1 90 ? 4.467 -13.926 -20.298 1.00 89.94 90 LEU A CA 1
ATOM 732 C C . LEU A 1 90 ? 5.156 -14.096 -21.656 1.00 89.94 90 LEU A C 1
ATOM 734 O O . LEU A 1 90 ? 6.274 -14.590 -21.730 1.00 89.94 90 LEU A O 1
ATOM 738 N N . THR A 1 91 ? 4.491 -13.672 -22.728 1.00 93.38 91 THR A N 1
ATOM 739 C CA . THR A 1 91 ? 4.988 -13.850 -24.104 1.00 93.38 91 THR A CA 1
ATOM 740 C C . THR A 1 91 ? 5.795 -12.665 -24.619 1.00 93.38 91 THR A C 1
ATOM 742 O O . THR A 1 91 ? 6.712 -12.838 -25.416 1.00 93.38 91 THR A O 1
ATOM 745 N N . LYS A 1 92 ? 5.448 -11.442 -24.205 1.00 92.69 92 LYS A N 1
ATOM 746 C CA . LYS A 1 92 ? 6.067 -10.219 -24.723 1.00 92.69 92 LYS A CA 1
ATOM 747 C C . LYS A 1 92 ? 5.996 -9.078 -23.716 1.00 92.69 92 LYS A C 1
ATOM 749 O O . LYS A 1 92 ? 4.961 -8.846 -23.095 1.00 92.69 92 LYS A O 1
ATOM 754 N N . LEU A 1 93 ? 7.075 -8.302 -23.644 1.00 90.94 93 LEU A N 1
ATOM 755 C CA . LEU A 1 93 ? 7.119 -6.992 -22.998 1.00 90.94 93 LEU A CA 1
ATOM 756 C C . LEU A 1 93 ? 7.354 -5.923 -24.066 1.00 90.94 93 LEU A C 1
ATOM 758 O O . LEU A 1 93 ? 8.201 -6.086 -24.939 1.00 90.94 93 LEU A O 1
ATOM 762 N N . THR A 1 94 ? 6.582 -4.838 -24.021 1.00 91.44 94 THR A N 1
ATOM 763 C CA . THR A 1 94 ? 6.694 -3.735 -24.986 1.00 91.44 94 THR A CA 1
ATOM 764 C C . THR A 1 94 ? 7.012 -2.444 -24.245 1.00 91.44 94 THR A C 1
ATOM 766 O O . THR A 1 94 ? 6.263 -2.040 -23.356 1.00 91.44 94 THR A O 1
ATOM 769 N N . PHE A 1 95 ? 8.101 -1.781 -24.631 1.00 88.94 95 PHE A N 1
ATOM 770 C CA . PHE A 1 95 ? 8.453 -0.448 -24.152 1.00 88.94 95 PHE A CA 1
ATOM 771 C C . PHE A 1 95 ? 7.922 0.583 -25.144 1.00 88.94 95 PHE A C 1
ATOM 773 O O . PHE A 1 95 ? 8.301 0.578 -26.311 1.00 88.94 95 PHE A O 1
ATOM 780 N N . SER A 1 96 ? 7.025 1.459 -24.696 1.00 89.44 96 SER A N 1
ATOM 781 C CA . SER A 1 96 ? 6.409 2.465 -25.570 1.00 89.44 96 SER A CA 1
ATOM 782 C C . SER A 1 96 ? 7.322 3.656 -25.864 1.00 89.44 96 SER A C 1
ATOM 784 O O . SER A 1 96 ? 7.091 4.375 -26.832 1.00 89.44 96 SER A O 1
ATOM 786 N N . ARG A 1 97 ? 8.334 3.898 -25.021 1.00 86.25 97 ARG A N 1
ATOM 787 C CA . ARG A 1 97 ? 9.290 5.003 -25.149 1.00 86.25 97 ARG A CA 1
ATOM 788 C C . ARG A 1 97 ? 10.665 4.584 -24.646 1.00 86.25 97 ARG A C 1
ATOM 790 O O . ARG A 1 97 ? 10.777 3.743 -23.755 1.00 86.25 97 ARG A O 1
ATOM 797 N N . VAL A 1 98 ? 11.690 5.224 -25.197 1.00 86.25 98 VAL A N 1
ATOM 798 C CA . VAL A 1 98 ? 13.066 5.147 -24.697 1.00 86.25 98 VAL A CA 1
ATOM 799 C C . VAL A 1 98 ? 13.199 6.070 -23.476 1.00 86.25 98 VAL A C 1
ATOM 801 O O . VAL A 1 98 ? 12.607 7.155 -23.481 1.00 86.25 98 VAL A O 1
ATOM 804 N N . PRO A 1 99 ? 13.931 5.669 -22.419 1.00 83.06 99 PRO A N 1
ATOM 805 C CA . PRO A 1 99 ? 14.252 6.557 -21.306 1.00 83.06 99 PRO A CA 1
ATOM 806 C C . PRO A 1 99 ? 14.893 7.860 -21.797 1.00 83.06 99 PRO A C 1
ATOM 808 O O . PRO A 1 99 ? 15.833 7.834 -22.584 1.00 83.06 99 PRO A O 1
ATOM 811 N N . TRP A 1 100 ? 14.384 8.996 -21.317 1.00 77.31 100 TRP A N 1
ATOM 812 C CA . TRP A 1 100 ? 14.687 10.334 -21.846 1.00 77.31 100 TRP A CA 1
ATOM 813 C C . TRP A 1 100 ? 16.178 10.718 -21.827 1.00 77.31 100 TRP A C 1
ATOM 815 O O . TRP A 1 100 ? 16.614 11.533 -22.633 1.00 77.31 100 TRP A O 1
ATOM 825 N N . GLU A 1 101 ? 16.962 10.105 -20.942 1.00 74.56 101 GLU A N 1
ATOM 826 C CA . GLU A 1 101 ? 18.403 10.334 -20.803 1.00 74.56 101 GLU A CA 1
ATOM 827 C C . GLU A 1 101 ? 19.228 9.799 -21.985 1.00 74.56 101 GLU A C 1
ATOM 829 O O . GLU A 1 101 ? 20.390 10.174 -22.131 1.00 74.56 101 GLU A O 1
ATOM 834 N N . LYS A 1 102 ? 18.673 8.918 -22.834 1.00 72.56 102 LYS A N 1
ATOM 835 C CA . LYS A 1 102 ? 19.415 8.293 -23.939 1.00 72.56 102 LYS A CA 1
ATOM 836 C C . LYS A 1 102 ? 18.596 8.243 -25.229 1.00 72.56 102 LYS A C 1
ATOM 838 O O . LYS A 1 102 ? 17.391 8.032 -25.213 1.00 72.56 102 LYS A O 1
ATOM 843 N N . ARG A 1 103 ? 19.270 8.377 -26.382 1.00 77.44 103 ARG A N 1
ATOM 844 C CA . ARG A 1 103 ? 18.648 8.167 -27.709 1.00 77.44 103 ARG A CA 1
ATOM 845 C C . ARG A 1 103 ? 18.275 6.699 -27.953 1.00 77.44 103 ARG A C 1
ATOM 847 O O . ARG A 1 103 ? 17.346 6.424 -28.703 1.00 77.44 103 ARG A O 1
ATOM 854 N N . THR A 1 104 ? 18.988 5.770 -27.316 1.00 84.44 104 THR A N 1
ATOM 855 C CA . THR A 1 104 ? 18.762 4.320 -27.378 1.00 84.44 104 THR A CA 1
ATOM 856 C C . THR A 1 104 ? 19.021 3.687 -26.009 1.00 84.44 104 THR A C 1
ATOM 858 O O . THR A 1 104 ? 19.715 4.258 -25.166 1.00 84.44 104 THR A O 1
ATOM 861 N N . PHE A 1 105 ? 18.465 2.500 -25.763 1.00 86.81 105 PHE A N 1
ATOM 862 C CA . PHE A 1 105 ? 18.764 1.715 -24.566 1.00 86.81 105 PHE A CA 1
ATOM 863 C C . PHE A 1 105 ? 18.651 0.218 -24.858 1.00 86.81 105 PHE A C 1
ATOM 865 O O . PHE A 1 105 ? 17.840 -0.188 -25.688 1.00 86.81 105 PHE A O 1
ATOM 872 N N . THR A 1 106 ? 19.444 -0.581 -24.148 1.00 87.12 106 THR A N 1
ATOM 873 C CA . THR A 1 106 ? 19.397 -2.048 -24.184 1.00 87.12 106 THR A CA 1
ATOM 874 C C . THR A 1 106 ? 18.850 -2.525 -22.837 1.00 87.12 106 THR A C 1
ATOM 876 O O . THR A 1 106 ? 19.600 -2.531 -21.858 1.00 87.12 106 THR A O 1
ATOM 879 N N . PRO A 1 107 ? 17.541 -2.813 -22.719 1.00 87.00 107 PRO A N 1
ATOM 880 C CA . PRO A 1 107 ? 16.960 -3.248 -21.455 1.00 87.00 107 PRO A CA 1
ATOM 881 C C . PRO A 1 107 ? 17.379 -4.674 -21.106 1.00 87.00 107 PRO A C 1
ATOM 883 O O . PRO A 1 107 ? 17.306 -5.561 -21.947 1.00 87.00 107 PRO A O 1
ATOM 886 N N . ILE A 1 108 ? 17.700 -4.897 -19.834 1.00 88.75 108 ILE A N 1
ATOM 887 C CA . ILE A 1 108 ? 17.782 -6.231 -19.232 1.00 88.75 108 ILE A CA 1
ATOM 888 C C . ILE A 1 108 ? 16.604 -6.350 -18.268 1.00 88.75 108 ILE A C 1
ATOM 890 O O . ILE A 1 108 ? 16.391 -5.460 -17.438 1.00 88.75 108 ILE A O 1
ATOM 894 N N . VAL A 1 109 ? 15.818 -7.420 -18.390 1.00 88.44 109 VAL A N 1
ATOM 895 C CA . VAL A 1 109 ? 14.628 -7.640 -17.561 1.00 88.44 109 VAL A CA 1
ATOM 896 C C . VAL A 1 109 ? 14.729 -8.983 -16.854 1.00 88.44 109 VAL A C 1
ATOM 898 O O . VAL A 1 109 ? 14.732 -10.030 -17.492 1.00 88.44 109 VAL A O 1
ATOM 901 N N . THR A 1 110 ? 14.729 -8.944 -15.523 1.00 88.06 110 THR A N 1
ATOM 902 C CA . THR A 1 110 ? 14.663 -10.141 -14.678 1.00 88.06 110 THR A CA 1
ATOM 903 C C . THR A 1 110 ? 13.254 -10.305 -14.127 1.00 88.06 110 THR A C 1
ATOM 905 O O . THR A 1 110 ? 12.674 -9.360 -13.586 1.00 88.06 110 THR A O 1
ATOM 908 N N . ILE A 1 111 ? 12.697 -11.508 -14.252 1.00 87.56 111 ILE A N 1
ATOM 909 C CA . ILE A 1 111 ? 11.368 -11.854 -13.744 1.00 87.56 111 ILE A CA 1
ATOM 910 C C . ILE A 1 111 ? 11.547 -12.793 -12.557 1.00 87.56 111 ILE A C 1
ATOM 912 O O . ILE A 1 111 ? 12.292 -13.765 -12.630 1.00 87.56 111 ILE A O 1
ATOM 916 N N . HIS A 1 112 ? 10.860 -12.484 -11.463 1.00 85.25 112 HIS A N 1
ATOM 917 C CA . HIS A 1 112 ? 10.880 -13.281 -10.245 1.00 85.25 112 HIS A CA 1
ATOM 918 C C . HIS A 1 112 ? 9.470 -13.791 -9.962 1.00 85.25 112 HIS A C 1
ATOM 920 O O . HIS A 1 112 ? 8.540 -12.988 -9.853 1.00 85.25 112 HIS A O 1
ATOM 926 N N . ASP A 1 113 ? 9.332 -15.105 -9.818 1.00 83.44 113 ASP A N 1
ATOM 927 C CA . ASP A 1 113 ? 8.130 -15.744 -9.296 1.00 83.44 113 ASP A CA 1
ATOM 928 C C . ASP A 1 113 ? 8.439 -16.283 -7.898 1.00 83.44 113 ASP A C 1
ATOM 930 O O . ASP A 1 113 ? 9.416 -16.997 -7.702 1.00 83.44 113 ASP A O 1
ATOM 934 N N . MET A 1 114 ? 7.630 -15.887 -6.919 1.00 75.69 114 MET A N 1
ATOM 935 C CA . MET A 1 114 ? 7.798 -16.276 -5.516 1.00 75.69 114 MET A CA 1
ATOM 936 C C . MET A 1 114 ? 6.938 -17.492 -5.141 1.00 75.69 114 MET A C 1
ATOM 938 O O . MET A 1 114 ? 6.935 -17.894 -3.980 1.00 75.69 114 MET A O 1
ATOM 942 N N . SER A 1 115 ? 6.155 -18.030 -6.082 1.00 70.12 115 SER A N 1
ATOM 943 C CA . SER A 1 115 ? 5.412 -19.283 -5.904 1.00 70.12 115 SER A CA 1
ATOM 944 C C . SER A 1 115 ? 6.302 -20.517 -6.058 1.00 70.12 115 SER A C 1
ATOM 946 O O . SER A 1 115 ? 5.977 -21.577 -5.523 1.00 70.12 115 SER A O 1
ATOM 948 N N . ASP A 1 116 ? 7.444 -20.360 -6.726 1.00 58.19 116 ASP A N 1
ATOM 949 C CA . ASP A 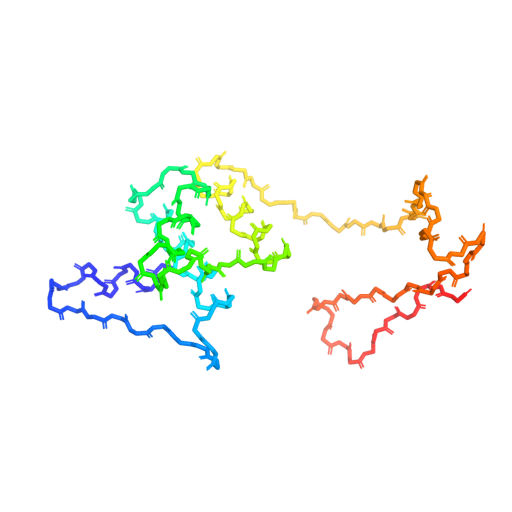1 116 ? 8.464 -21.385 -6.843 1.00 58.19 116 ASP A CA 1
ATOM 950 C C . ASP A 1 116 ? 9.456 -21.249 -5.677 1.00 58.19 116 ASP A C 1
ATOM 952 O O . ASP A 1 116 ? 10.204 -20.278 -5.563 1.00 58.19 116 ASP A O 1
ATOM 956 N N . ASN A 1 117 ? 9.428 -22.218 -4.760 1.00 54.81 117 ASN A N 1
ATOM 957 C CA . ASN A 1 117 ? 10.361 -22.298 -3.632 1.00 54.81 117 ASN A CA 1
ATOM 958 C C . ASN A 1 117 ? 11.765 -22.759 -4.077 1.00 54.81 117 ASN A C 1
ATOM 960 O O . ASN A 1 117 ? 12.656 -22.927 -3.240 1.00 54.81 117 ASN A O 1
ATOM 964 N N . SER A 1 118 ? 11.979 -22.992 -5.379 1.00 54.38 118 SER A N 1
ATOM 965 C CA . SER A 1 118 ? 13.306 -23.202 -5.934 1.00 54.38 118 SER A CA 1
ATOM 966 C C . SER A 1 118 ? 14.058 -21.866 -5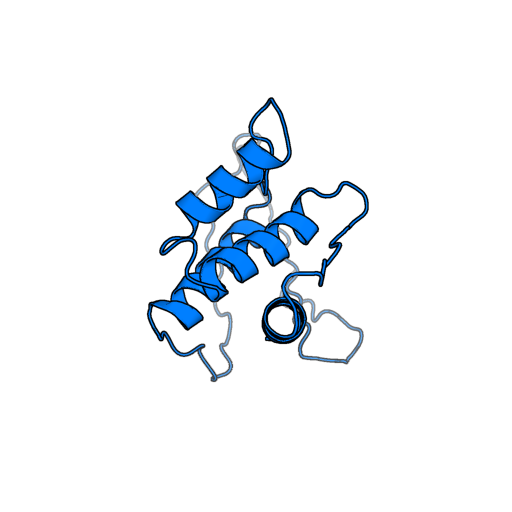.989 1.00 54.38 118 SER A C 1
ATOM 968 O O . SER A 1 118 ? 13.651 -20.874 -6.585 1.00 54.38 118 SER A O 1
ATOM 970 N N . SER A 1 119 ? 15.183 -21.813 -5.289 1.00 44.41 119 SER A N 1
ATOM 971 C CA . SER A 1 119 ? 15.982 -20.621 -4.993 1.00 44.41 119 SER A CA 1
ATOM 972 C C . SER A 1 119 ? 16.762 -20.059 -6.193 1.00 44.41 119 SER A C 1
ATOM 974 O O . SER A 1 119 ? 17.849 -19.500 -6.032 1.00 44.41 119 SER A O 1
ATOM 976 N N . LYS A 1 120 ? 16.226 -20.176 -7.412 1.00 44.88 120 LYS A N 1
ATOM 977 C CA . LYS A 1 120 ? 16.834 -19.618 -8.620 1.00 44.88 120 LYS A CA 1
ATOM 978 C C . LYS A 1 120 ? 15.810 -18.798 -9.401 1.00 44.88 120 LYS A C 1
ATOM 980 O O . LYS A 1 120 ? 14.866 -19.372 -9.932 1.00 44.88 120 LYS A O 1
ATOM 985 N N . PRO A 1 121 ? 15.999 -17.472 -9.542 1.00 42.81 121 PRO A N 1
ATOM 986 C CA . PRO A 1 121 ? 15.241 -16.730 -10.533 1.00 42.81 121 PRO A CA 1
ATOM 987 C C . PRO A 1 121 ? 15.546 -17.323 -11.909 1.00 42.81 121 PRO A C 1
ATOM 989 O O . PRO A 1 121 ? 16.705 -17.362 -12.327 1.00 42.81 121 PRO A O 1
ATOM 992 N N . ALA A 1 122 ? 14.519 -17.809 -12.602 1.00 46.06 122 ALA A N 1
ATOM 993 C CA . ALA A 1 122 ? 14.653 -18.156 -14.004 1.00 46.06 122 ALA A CA 1
ATOM 994 C C . ALA A 1 122 ? 15.006 -16.867 -14.766 1.00 46.06 122 ALA A C 1
ATOM 996 O O . ALA A 1 122 ? 14.218 -15.925 -14.837 1.00 46.06 122 ALA A O 1
ATOM 997 N N . LEU A 1 123 ? 16.229 -16.794 -15.291 1.00 42.62 123 LEU A N 1
ATOM 998 C CA . LEU A 1 123 ? 16.623 -15.785 -16.269 1.00 42.62 123 LEU A CA 1
ATOM 999 C C . LEU A 1 123 ? 15.895 -16.126 -17.568 1.00 42.62 123 LEU A C 1
ATOM 1001 O O . LEU A 1 123 ? 16.284 -17.058 -18.263 1.00 42.62 123 LEU A O 1
ATOM 1005 N N . ILE A 1 124 ? 14.797 -15.423 -17.848 1.00 48.53 124 ILE A N 1
ATOM 1006 C CA . ILE A 1 124 ? 13.952 -15.756 -19.001 1.00 48.53 124 ILE A CA 1
ATOM 1007 C C . ILE A 1 124 ? 14.501 -15.128 -20.297 1.00 48.53 124 ILE A C 1
ATOM 1009 O O . ILE A 1 124 ? 14.282 -15.718 -21.343 1.00 48.53 124 ILE A O 1
ATOM 1013 N N . TYR A 1 125 ? 15.286 -14.035 -20.265 1.00 41.16 125 TYR A N 1
ATOM 1014 C CA . TYR A 1 125 ? 15.979 -13.490 -21.452 1.00 41.16 125 TYR A CA 1
ATOM 1015 C C . TYR A 1 125 ? 17.222 -12.644 -21.094 1.00 41.16 125 TYR A C 1
ATOM 1017 O O . TYR A 1 125 ? 17.180 -11.868 -20.137 1.00 41.16 125 TYR A O 1
ATOM 1025 N N . SER A 1 126 ? 18.293 -12.775 -21.893 1.00 39.31 126 SER A N 1
ATOM 1026 C CA . SER A 1 126 ? 19.445 -11.854 -21.991 1.00 39.31 126 SER A CA 1
ATOM 1027 C C . SER A 1 126 ? 19.421 -11.110 -23.317 1.00 39.31 126 SER A C 1
ATOM 1029 O O . SER A 1 126 ? 19.172 -11.809 -24.327 1.00 39.31 126 SER A O 1
#

pLDDT: mean 88.08, std 14.28, range [39.31, 98.19]

Nearest PDB structures (foldseek):
  5bug-assembly2_B  TM=9.570E-01  e=1.333E-05  Homo sapiens
  7jvx-assembly1_A  TM=9.565E-01  e=1.333E-05  Homo sapiens
  1d5r-assembly1_A  TM=9.307E-01  e=3.032E-05  Homo sapiens
  7juk-assembly1_A  TM=9.532E-01  e=6.076E-05  Homo sapiens
  3v0j-assembly1_A  TM=9.209E-01  e=4.047E-04  Ciona intestinalis

Solvent-accessible surface area (backbone atoms only — not comparable to full-atom values): 8202 Å² total; per-residue (Å²): 111,65,71,57,55,52,44,71,73,35,94,83,50,81,88,89,76,73,51,97,80,53,31,48,70,27,36,39,55,51,31,45,46,36,42,71,73,62,78,28,95,47,57,65,60,28,44,49,51,48,4,52,76,72,27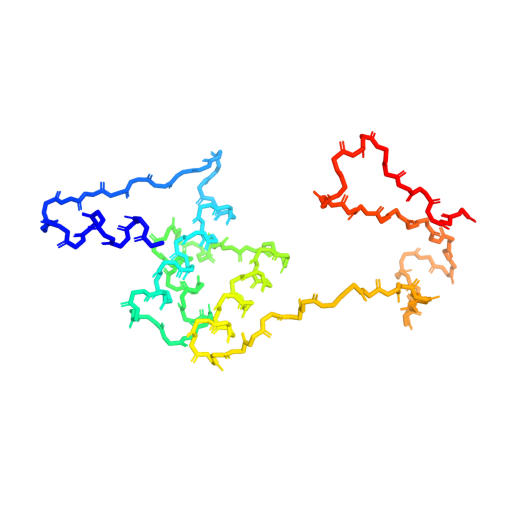,100,81,54,62,35,57,75,51,66,68,54,51,47,51,36,45,51,46,44,38,38,68,75,67,61,45,75,77,86,86,71,92,80,82,90,86,82,86,85,79,94,68,69,63,87,93,40,100,68,81,86,86,81,65,82,57,80,69,85,87,53,87,64,96,61,72,60,79,81,60,132

Sequence (126 aa):
MDIYKFLSASQKNVVSIHCLAGKGRTGTVICCYLLFSGLFADKESALNFFAMRRSRHNWGVTGPSQRRYIGYFERIWFKRVRPHHTSLILTKLTFSRVPWEKRTFTPIVTIHDMSDNSSKPALIYS